Protein AF-A0A1S8WQW7-F1 (afdb_monomer)

Foldseek 3Di:
DPPVVVLVVVLVVLLVVLQVVLLVVLCVQPNDVVSVVVLVQQVVQLVVQLLVVLVVCCVVVVDCCSVPDDDPDPLLSSLLSLLLSLVLQADWDWDQDPVRDTDTDTPSVVSVVSVVVSQPPDPDSVNSSNVSSNVSNVVCNVVCCVVRNRPDPPVVVVVVD

InterPro domains:
  IPR022764 Peptidase S54, rhomboid domain [PF01694] (2-146)
  IPR035952 Rhomboid-like superfamily [G3DSA:1.20.1540.10] (1-147)
  IPR035952 Rhomboid-like superfam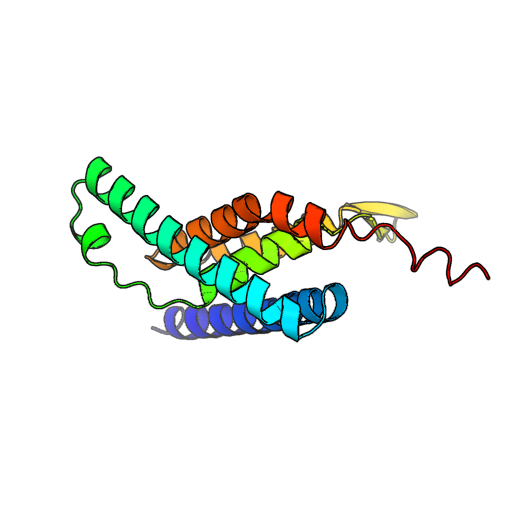ily [SSF144091] (2-145)

Mean predicted aligned error: 9.8 Å

Sequence (161 aa):
MSHFCHLNEWHMYHNLTGFIRHAVWVEVLVGWKSSLVVFLHLMVRSQILHLFINHLLYILTEDEAYSKDCFIGISGLVFAINVLSNLSVKGTWEFQLTTGRIFRIPKAAIAWGDLFLIQFPVPTSSLVGHLAGVFAGLSYQSTFFKRYGPIQQDMENRESD

Secondary structure (DSSP, 8-state):
--HHHHHHHHHHHHHHHHHHHHHHHHHHHH-HHHHHHHHHHHHHHHHHHHHHHHHHHHHHH--TTTTS-----THHHHHHHHHHHHHH--SEEEEE-TTSPEEEEEHHHHHHHHHHHHHTT--STHHHHHHHHHHHHHHHHHHHHHHH-----TTTSSS--

pLDDT: mean 76.77, std 15.46, range [35.12, 93.44]

Organism: Opisthorchis viverrini (NCBI:txid6198)

Solvent-accessible surface area (backbone atoms only — not comparable to full-atom values): 8944 Å² total; per-residue (Å²): 142,63,70,69,65,51,53,53,51,53,50,49,51,52,49,50,55,50,31,53,56,38,50,50,51,43,27,73,72,61,34,65,75,50,32,54,54,51,51,52,53,34,40,56,39,10,54,54,39,28,55,50,50,28,50,52,48,23,72,75,65,72,41,65,69,43,74,67,62,80,84,86,58,71,55,15,36,37,36,12,44,44,43,47,51,38,75,61,49,76,62,66,46,77,45,80,43,96,87,76,49,77,47,75,45,50,43,37,59,54,52,53,44,57,56,50,67,70,55,72,84,57,98,52,78,63,51,55,36,38,52,16,1,40,51,26,14,64,71,41,39,64,62,49,36,71,73,71,46,72,88,71,61,75,69,66,61,62,78,74,114

Structure (mmCIF, N/CA/C/O backbone):
data_AF-A0A1S8WQW7-F1
#
_entry.id   AF-A0A1S8WQW7-F1
#
loop_
_atom_site.group_PDB
_atom_site.id
_atom_site.type_symbol
_atom_site.label_atom_id
_atom_site.label_alt_id
_atom_site.label_comp_id
_atom_site.label_asym_id
_atom_site.label_entity_id
_atom_site.label_seq_id
_atom_site.pdbx_PDB_ins_code
_atom_site.Cartn_x
_atom_site.Cartn_y
_atom_site.Cartn_z
_atom_site.occupancy
_atom_site.B_iso_or_equiv
_atom_site.auth_seq_id
_atom_site.auth_comp_id
_atom_site.auth_asym_id
_atom_site.auth_atom_id
_atom_site.pdbx_PDB_model_num
ATOM 1 N N . MET A 1 1 ? -10.207 12.783 -30.606 1.00 38.69 1 MET A N 1
ATOM 2 C CA . MET A 1 1 ? -9.205 13.027 -29.546 1.00 38.69 1 MET A CA 1
ATOM 3 C C . MET A 1 1 ? -9.922 13.656 -28.355 1.00 38.69 1 MET A C 1
ATOM 5 O O . MET A 1 1 ? -10.234 14.830 -28.441 1.00 38.69 1 MET A O 1
ATOM 9 N N . SER A 1 2 ? -10.270 12.888 -27.314 1.00 40.06 2 SER A N 1
ATOM 10 C CA . SER A 1 2 ? -10.721 13.442 -26.009 1.00 40.06 2 SER A CA 1
ATOM 11 C C . SER A 1 2 ? -10.903 12.394 -24.898 1.00 40.06 2 SER A C 1
ATOM 13 O O . SER A 1 2 ? -10.979 12.770 -23.736 1.00 40.06 2 SER A O 1
ATOM 15 N N . HIS A 1 3 ? -10.898 11.086 -25.187 1.00 35.12 3 HIS A N 1
ATOM 16 C CA . HIS A 1 3 ? -11.001 10.074 -24.121 1.00 35.12 3 HIS A CA 1
ATOM 17 C C . HIS A 1 3 ? -9.746 9.977 -23.232 1.00 35.12 3 HIS A C 1
ATOM 19 O O . HIS A 1 3 ? -9.870 9.725 -22.039 1.00 35.12 3 HIS A O 1
ATOM 25 N N . PHE A 1 4 ? -8.548 10.228 -23.774 1.00 39.59 4 PHE A N 1
ATOM 26 C CA . PHE A 1 4 ? -7.293 10.089 -23.020 1.00 39.59 4 PHE A CA 1
ATOM 27 C C . PHE A 1 4 ? -7.005 11.239 -22.039 1.00 39.59 4 PHE A C 1
ATOM 29 O O . PHE A 1 4 ? -6.399 10.987 -21.001 1.00 39.59 4 PHE A O 1
ATOM 36 N N . CYS A 1 5 ? -7.468 12.472 -22.302 1.00 41.41 5 CYS A N 1
ATOM 37 C CA . CYS A 1 5 ? -7.286 13.578 -21.346 1.00 41.41 5 CYS A CA 1
ATOM 38 C C . CYS A 1 5 ? -8.130 13.375 -20.083 1.00 41.41 5 CYS A C 1
ATOM 40 O O . CYS A 1 5 ? -7.611 13.495 -18.978 1.00 41.41 5 CYS A O 1
ATOM 42 N N . HIS A 1 6 ? -9.394 12.968 -20.231 1.00 47.41 6 HIS A N 1
ATOM 43 C CA . HIS A 1 6 ? -10.258 12.725 -19.074 1.00 47.41 6 HIS A CA 1
ATOM 44 C C . HIS A 1 6 ? -9.913 11.430 -18.323 1.00 47.41 6 HIS A C 1
ATOM 46 O O . HIS A 1 6 ? -10.060 11.391 -17.106 1.00 47.41 6 HIS A O 1
ATOM 52 N N . LEU A 1 7 ? -9.412 10.385 -19.000 1.00 49.00 7 LEU A N 1
ATOM 53 C CA . LEU A 1 7 ? -8.948 9.155 -18.336 1.00 49.00 7 LEU A CA 1
ATOM 54 C C . LEU A 1 7 ? -7.818 9.427 -17.331 1.00 49.00 7 LEU A C 1
ATOM 56 O O . LEU A 1 7 ? -7.798 8.820 -16.263 1.00 49.00 7 LEU A O 1
ATOM 60 N N . ASN A 1 8 ? -6.915 10.365 -17.636 1.00 60.28 8 ASN A N 1
ATOM 61 C CA . ASN A 1 8 ? -5.820 10.719 -16.734 1.00 60.28 8 ASN A CA 1
ATOM 62 C C . ASN A 1 8 ? -6.302 11.565 -15.537 1.00 60.28 8 ASN A C 1
ATOM 64 O O . ASN A 1 8 ? -5.892 11.330 -14.402 1.00 60.28 8 ASN A O 1
ATOM 68 N N . GLU A 1 9 ? -7.232 12.497 -15.767 1.00 65.25 9 GLU A N 1
ATOM 69 C CA . GLU A 1 9 ? -7.824 13.334 -14.713 1.00 65.25 9 GLU A CA 1
ATOM 70 C C . GLU A 1 9 ? -8.668 12.509 -13.733 1.00 65.25 9 GLU A C 1
ATOM 72 O O . GLU A 1 9 ? -8.443 12.576 -12.525 1.00 65.25 9 GLU A O 1
ATOM 77 N N . TRP A 1 10 ? -9.591 11.675 -14.227 1.00 69.00 10 TRP A N 1
ATOM 78 C CA . TRP A 1 10 ? -10.432 10.820 -13.380 1.00 69.00 10 TRP A CA 1
ATOM 79 C C . TRP A 1 10 ? -9.607 9.836 -12.553 1.00 69.00 10 TRP A C 1
ATOM 81 O O . TRP A 1 10 ? -9.864 9.672 -11.360 1.00 69.00 10 TRP A O 1
ATOM 91 N N . HIS A 1 11 ? -8.588 9.220 -13.158 1.00 69.50 11 HIS A N 1
ATOM 92 C CA . HIS A 1 11 ? -7.673 8.320 -12.462 1.00 69.50 11 HIS A CA 1
ATOM 93 C C . HIS A 1 11 ? -6.883 9.052 -11.366 1.00 69.50 11 HIS A C 1
ATOM 95 O O . HIS A 1 11 ? -6.730 8.534 -10.258 1.00 69.50 11 HIS A O 1
ATOM 101 N N . MET A 1 12 ? -6.431 10.283 -11.624 1.00 70.56 12 MET A N 1
ATOM 102 C CA . MET A 1 12 ? -5.782 11.118 -10.611 1.00 70.56 12 MET A CA 1
ATOM 103 C C . MET A 1 12 ? -6.744 11.486 -9.469 1.00 70.56 12 MET A C 1
ATOM 105 O O . MET A 1 12 ? -6.379 11.341 -8.302 1.00 70.56 12 MET A O 1
ATOM 109 N N . TYR A 1 13 ? -7.977 11.904 -9.775 1.00 74.75 13 TYR A N 1
ATOM 110 C CA . TYR A 1 13 ? -8.992 12.242 -8.769 1.00 74.75 13 TYR A CA 1
ATOM 111 C C . TYR A 1 13 ? -9.363 11.042 -7.891 1.00 74.75 13 TYR A C 1
ATOM 113 O O . TYR A 1 13 ? -9.435 11.170 -6.666 1.00 74.75 13 TYR A O 1
ATOM 121 N N . HIS A 1 14 ? -9.555 9.861 -8.480 1.00 73.50 14 HIS A N 1
ATOM 122 C CA . HIS A 1 14 ? -9.836 8.642 -7.719 1.00 73.50 14 HIS A CA 1
ATOM 123 C C . HIS A 1 14 ? -8.660 8.243 -6.822 1.00 73.50 14 HIS A C 1
ATOM 125 O O . HIS A 1 14 ? -8.861 7.916 -5.653 1.00 73.50 14 HIS A O 1
ATOM 131 N N . ASN A 1 15 ? -7.428 8.334 -7.331 1.00 75.31 15 ASN A N 1
ATOM 132 C CA . ASN A 1 15 ? -6.234 8.050 -6.538 1.00 75.31 15 ASN A CA 1
ATOM 133 C C . ASN A 1 15 ? -6.065 9.038 -5.383 1.00 75.31 15 ASN A C 1
ATOM 135 O O . ASN A 1 15 ? -5.745 8.620 -4.275 1.00 75.31 15 ASN A O 1
ATOM 139 N N . LEU A 1 16 ? -6.312 10.330 -5.606 1.00 77.75 16 LEU A N 1
ATOM 140 C CA . LEU A 1 16 ? -6.183 11.342 -4.561 1.00 77.75 16 LEU A CA 1
ATOM 141 C C . LEU A 1 16 ? -7.280 11.211 -3.497 1.00 77.75 16 LEU A C 1
ATOM 143 O O . LEU A 1 16 ? -6.988 11.259 -2.304 1.00 77.75 16 LEU A O 1
ATOM 147 N N . THR A 1 17 ? -8.533 11.004 -3.904 1.00 78.31 17 THR A N 1
ATOM 148 C CA . THR A 1 17 ? -9.643 10.824 -2.952 1.00 78.31 17 THR A CA 1
ATOM 149 C C . THR A 1 17 ? -9.510 9.521 -2.160 1.00 78.31 17 THR A C 1
ATOM 151 O O . THR A 1 17 ? -9.708 9.527 -0.943 1.00 78.31 17 THR A O 1
ATOM 154 N N . GLY A 1 18 ? -9.100 8.424 -2.807 1.00 76.44 18 GLY A N 1
ATOM 155 C CA . GLY A 1 18 ? -8.744 7.171 -2.140 1.00 76.44 18 GLY A CA 1
ATOM 156 C C . GLY A 1 18 ? -7.565 7.349 -1.184 1.00 76.44 18 GLY A C 1
ATOM 157 O O . GLY A 1 18 ? -7.648 6.950 -0.024 1.00 76.44 18 GLY A O 1
ATOM 158 N N . PHE A 1 19 ? -6.497 8.021 -1.623 1.00 82.12 19 PHE A N 1
ATOM 159 C CA . PHE A 1 19 ? -5.338 8.308 -0.782 1.00 82.12 19 PHE A CA 1
ATOM 160 C C . PHE A 1 19 ? -5.726 9.065 0.481 1.00 82.12 19 PHE A C 1
ATOM 162 O O . PHE A 1 19 ? -5.381 8.612 1.563 1.00 82.12 19 PHE A O 1
ATOM 169 N N . ILE A 1 20 ? -6.480 10.163 0.368 1.00 85.69 20 ILE A N 1
ATOM 170 C CA . ILE A 1 20 ? -6.911 10.947 1.533 1.00 85.69 20 ILE A CA 1
ATOM 171 C C . ILE A 1 20 ? -7.703 10.063 2.499 1.00 85.69 20 ILE A C 1
ATOM 173 O O . ILE A 1 20 ? -7.402 10.039 3.690 1.00 85.69 20 ILE A O 1
ATOM 177 N N . ARG A 1 21 ? -8.665 9.281 1.994 1.00 84.31 21 ARG A N 1
ATOM 178 C CA . ARG A 1 21 ? -9.476 8.372 2.817 1.00 84.31 21 ARG A CA 1
ATOM 179 C C . ARG A 1 21 ? -8.610 7.384 3.601 1.00 84.31 21 ARG A C 1
ATOM 181 O O . ARG A 1 21 ? -8.774 7.250 4.812 1.00 84.31 21 ARG A O 1
ATOM 188 N N . HIS A 1 22 ? -7.691 6.699 2.926 1.00 86.06 22 HIS A N 1
ATOM 189 C CA . HIS A 1 22 ? -6.870 5.672 3.562 1.00 86.06 22 HIS A CA 1
ATOM 190 C C . HIS A 1 22 ? -5.732 6.262 4.411 1.00 86.06 22 HIS A C 1
ATOM 192 O O . HIS A 1 22 ? -5.383 5.688 5.439 1.00 86.06 22 HIS A O 1
ATOM 198 N N . ALA A 1 23 ? -5.184 7.420 4.039 1.00 86.38 23 ALA A N 1
ATOM 199 C CA . ALA A 1 23 ? -4.181 8.137 4.821 1.00 86.38 23 ALA A CA 1
ATOM 200 C C . ALA A 1 23 ? -4.768 8.655 6.139 1.00 86.38 23 ALA A C 1
ATOM 202 O O . ALA A 1 23 ? -4.160 8.445 7.185 1.00 86.38 23 ALA A O 1
ATOM 203 N N . VAL A 1 24 ? -5.974 9.237 6.106 1.00 88.44 24 VAL A N 1
ATOM 204 C CA . VAL A 1 24 ? -6.707 9.635 7.319 1.00 88.44 24 VAL A CA 1
ATOM 205 C C . VAL A 1 24 ? -7.004 8.417 8.190 1.00 88.44 24 VAL A C 1
ATOM 207 O O . VAL A 1 24 ? -6.829 8.482 9.402 1.00 88.44 24 VAL A O 1
ATOM 210 N N . TRP A 1 25 ? -7.392 7.281 7.599 1.00 87.81 25 TRP A N 1
ATOM 211 C CA . TRP A 1 25 ? -7.589 6.043 8.359 1.00 87.81 25 TRP A CA 1
ATOM 212 C C . TRP A 1 25 ? -6.309 5.592 9.084 1.00 87.81 25 TRP A C 1
ATOM 214 O O . TRP A 1 25 ? -6.372 5.261 10.268 1.00 87.81 25 TRP A O 1
ATOM 224 N N . VAL A 1 26 ? -5.145 5.630 8.420 1.00 88.81 26 VAL A N 1
ATOM 225 C CA . VAL A 1 26 ? -3.856 5.337 9.074 1.00 88.81 26 VAL A CA 1
ATOM 226 C C . VAL A 1 26 ? -3.576 6.350 10.185 1.00 88.81 26 VAL A C 1
ATOM 228 O O . VAL A 1 26 ? -3.220 5.948 11.290 1.00 88.81 26 VAL A O 1
ATOM 231 N N . GLU A 1 27 ? -3.786 7.642 9.931 1.00 90.06 27 GLU A N 1
ATOM 232 C CA . GLU A 1 27 ? -3.551 8.708 10.908 1.00 90.06 27 GLU A CA 1
ATOM 233 C C . GLU A 1 27 ? -4.392 8.566 12.170 1.00 90.06 27 GLU A C 1
ATOM 235 O O . GLU A 1 27 ? -3.854 8.662 13.273 1.00 90.06 27 GLU A O 1
ATOM 240 N N . VAL A 1 28 ? -5.679 8.266 12.018 1.00 88.69 28 VAL A N 1
ATOM 241 C CA . VAL A 1 28 ? -6.583 8.004 13.142 1.00 88.69 28 VAL A CA 1
ATOM 242 C C . VAL A 1 28 ? -6.156 6.751 13.908 1.00 88.69 28 VAL A C 1
ATOM 244 O O . VAL A 1 28 ? -6.237 6.733 15.133 1.00 88.69 28 VAL A O 1
ATOM 247 N N . LEU A 1 29 ? -5.672 5.718 13.211 1.00 85.75 29 LEU A N 1
ATOM 248 C CA . LEU A 1 29 ? -5.302 4.449 13.832 1.00 85.75 29 LEU A CA 1
ATOM 249 C C . LEU A 1 29 ? -3.987 4.522 14.621 1.00 85.75 29 LEU A C 1
ATOM 251 O O . LEU A 1 29 ? -3.898 3.970 15.715 1.00 85.75 29 LEU A O 1
ATOM 255 N N . VAL A 1 30 ? -2.948 5.155 14.066 1.00 88.50 30 VAL A N 1
ATOM 256 C CA . VAL A 1 30 ? -1.583 5.094 14.631 1.00 88.50 30 VAL A CA 1
ATOM 257 C C . VAL A 1 30 ? -1.045 6.442 15.119 1.00 88.50 30 VAL A C 1
ATOM 259 O O . VAL A 1 30 ? 0.032 6.498 15.725 1.00 88.50 30 VAL A O 1
ATOM 262 N N . GLY A 1 31 ? -1.771 7.532 14.860 1.00 90.12 31 GLY A N 1
ATOM 263 C CA . GLY A 1 31 ? -1.355 8.911 15.109 1.00 90.12 31 GLY A CA 1
ATOM 264 C C . GLY A 1 31 ? -0.452 9.476 14.006 1.00 90.12 31 GLY A C 1
ATOM 265 O O . GLY A 1 31 ? 0.265 8.749 13.311 1.00 90.12 31 GLY A O 1
ATOM 266 N N . TRP A 1 32 ? -0.428 10.803 13.866 1.00 87.94 32 TRP A N 1
ATOM 267 C CA . TRP A 1 32 ? 0.268 11.493 12.769 1.00 87.94 32 TRP A CA 1
ATOM 268 C C . TRP A 1 32 ? 1.777 11.189 12.689 1.00 87.94 32 TRP A C 1
ATOM 270 O O . TRP A 1 32 ? 2.300 10.922 11.607 1.00 87.94 32 TRP A O 1
ATOM 280 N N . LYS A 1 33 ? 2.487 11.133 13.829 1.00 92.25 33 LYS A N 1
ATOM 281 C CA . LYS A 1 33 ? 3.940 10.849 13.864 1.00 92.25 33 LYS A CA 1
ATOM 282 C C . LYS A 1 33 ? 4.264 9.450 13.340 1.00 92.25 33 LYS A C 1
ATOM 284 O O . LYS A 1 33 ? 5.172 9.282 12.531 1.00 92.25 33 LYS A O 1
ATOM 289 N N . SER A 1 34 ? 3.518 8.446 13.798 1.00 90.56 34 SER A N 1
ATOM 290 C CA . SER A 1 34 ? 3.683 7.058 13.354 1.00 90.56 34 SER A CA 1
ATOM 291 C C . SER A 1 34 ? 3.252 6.882 11.901 1.00 90.56 34 SER A C 1
ATOM 293 O O . SER A 1 34 ? 3.864 6.101 11.178 1.00 90.56 34 SER A O 1
ATOM 295 N N . SER A 1 35 ? 2.244 7.634 11.458 1.00 89.88 35 SER A N 1
ATOM 296 C CA . SER A 1 35 ? 1.747 7.585 10.080 1.00 89.88 35 SER A CA 1
ATOM 297 C C . SER A 1 35 ? 2.808 8.014 9.081 1.00 89.88 35 SER A C 1
ATOM 299 O O . SER A 1 35 ? 2.993 7.340 8.075 1.00 89.88 35 SER A O 1
ATOM 301 N N . LEU A 1 36 ? 3.595 9.047 9.399 1.00 92.44 36 LEU A N 1
ATOM 302 C CA . LEU A 1 36 ? 4.745 9.434 8.577 1.00 92.44 36 LEU A CA 1
ATOM 303 C C . LEU A 1 36 ? 5.756 8.289 8.430 1.00 92.44 36 LEU A C 1
ATOM 305 O O . LEU A 1 36 ? 6.235 8.026 7.330 1.00 92.44 36 LEU A O 1
ATOM 309 N N . VAL A 1 37 ? 6.045 7.565 9.515 1.00 93.06 37 VAL A N 1
ATOM 310 C CA . VAL A 1 37 ? 6.957 6.408 9.485 1.00 93.06 37 VAL A CA 1
ATOM 311 C C . VAL A 1 37 ? 6.382 5.276 8.629 1.00 93.06 37 VAL A C 1
ATOM 313 O O . VAL A 1 37 ? 7.104 4.682 7.828 1.00 93.06 37 VAL A O 1
ATOM 316 N N . VAL A 1 38 ? 5.082 5.002 8.751 1.00 92.44 38 VAL A N 1
ATOM 317 C CA . VAL A 1 38 ? 4.374 4.022 7.914 1.00 92.44 38 VAL A CA 1
ATOM 318 C C . VAL A 1 38 ? 4.446 4.423 6.440 1.00 92.44 38 VAL A C 1
ATOM 320 O O . VAL A 1 38 ? 4.843 3.605 5.611 1.00 92.44 38 VAL A O 1
ATOM 323 N N . PHE A 1 39 ? 4.145 5.680 6.105 1.00 92.81 39 PHE A N 1
ATOM 324 C CA . PHE A 1 39 ? 4.194 6.176 4.730 1.00 92.81 39 PHE A CA 1
ATOM 325 C C . PHE A 1 39 ? 5.600 6.086 4.141 1.00 92.81 39 PHE A C 1
ATOM 327 O O . PHE A 1 39 ? 5.753 5.606 3.022 1.00 92.81 39 PHE A O 1
ATOM 334 N N . LEU A 1 40 ? 6.635 6.445 4.904 1.00 92.44 40 LEU A N 1
ATOM 335 C CA . LEU A 1 40 ? 8.026 6.303 4.469 1.00 92.44 40 LEU A CA 1
ATOM 336 C C . LEU A 1 40 ? 8.395 4.840 4.198 1.00 92.44 40 LEU A C 1
ATOM 338 O O . LEU A 1 40 ? 8.983 4.539 3.160 1.00 92.44 40 LEU A O 1
ATOM 342 N N . HIS A 1 41 ? 8.019 3.913 5.084 1.00 93.44 41 HIS A N 1
ATOM 343 C CA . HIS A 1 41 ? 8.277 2.487 4.869 1.00 93.44 41 HIS A CA 1
ATOM 344 C C . HIS A 1 41 ? 7.589 1.950 3.615 1.00 93.44 41 HIS A C 1
ATOM 346 O O . HIS A 1 41 ? 8.207 1.210 2.848 1.00 93.44 41 HIS A O 1
ATOM 352 N N . LEU A 1 42 ? 6.324 2.308 3.402 1.00 91.94 42 LEU A N 1
ATOM 353 C CA . LEU A 1 42 ? 5.563 1.879 2.232 1.00 91.94 42 LEU A CA 1
ATOM 354 C C . LEU A 1 42 ? 6.097 2.505 0.942 1.00 91.94 42 LEU A C 1
ATOM 356 O O . LEU A 1 42 ? 6.187 1.819 -0.076 1.00 91.94 42 LEU A O 1
ATOM 360 N N . MET A 1 43 ? 6.514 3.770 0.990 1.00 90.56 43 MET A N 1
ATOM 361 C CA . MET A 1 43 ? 7.117 4.459 -0.146 1.00 90.56 43 MET A CA 1
ATOM 362 C C . MET A 1 43 ? 8.429 3.781 -0.553 1.00 90.56 43 MET A C 1
ATOM 364 O O . MET A 1 43 ? 8.577 3.380 -1.699 1.00 90.56 43 MET A O 1
ATOM 368 N N . VAL A 1 44 ? 9.349 3.534 0.384 1.00 91.75 44 VAL A N 1
ATOM 369 C CA . VAL A 1 44 ? 10.616 2.846 0.072 1.00 91.75 44 VAL A CA 1
ATOM 370 C C . VAL A 1 44 ? 10.369 1.437 -0.478 1.00 91.75 44 VAL A C 1
ATOM 372 O O . VAL A 1 44 ? 10.967 1.048 -1.479 1.00 91.75 44 VAL A O 1
ATOM 375 N N . ARG A 1 45 ? 9.462 0.670 0.140 1.00 92.06 45 ARG A N 1
ATOM 376 C CA . ARG A 1 45 ? 9.145 -0.700 -0.296 1.00 92.06 45 ARG A CA 1
ATOM 377 C C . ARG A 1 45 ? 8.525 -0.747 -1.687 1.00 92.06 45 ARG A C 1
ATOM 379 O O . ARG A 1 45 ? 8.921 -1.594 -2.480 1.00 92.06 45 ARG A O 1
ATOM 386 N N . SER A 1 46 ? 7.579 0.143 -1.979 1.00 89.81 46 SER A N 1
ATOM 387 C CA . SER A 1 46 ? 6.941 0.206 -3.299 1.00 89.81 46 SER A CA 1
ATOM 388 C C . SER A 1 46 ? 7.946 0.572 -4.391 1.00 89.81 46 SER A C 1
ATOM 390 O O . SER A 1 46 ? 7.949 -0.086 -5.424 1.00 89.81 46 SER A O 1
ATOM 392 N N . GLN A 1 47 ? 8.875 1.500 -4.136 1.00 88.56 47 GLN A N 1
ATOM 393 C CA . GLN A 1 47 ? 9.931 1.835 -5.099 1.00 88.56 47 GLN A CA 1
ATOM 394 C C . GLN A 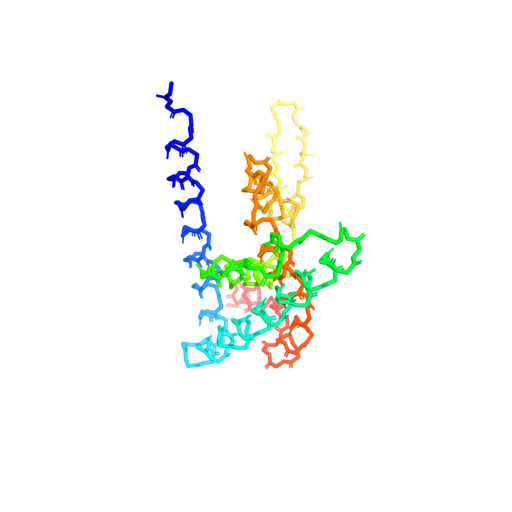1 47 ? 10.902 0.666 -5.338 1.00 88.56 47 GLN A C 1
ATOM 396 O O . GLN A 1 47 ? 11.225 0.365 -6.485 1.00 88.56 47 GLN A O 1
ATOM 401 N N . ILE A 1 48 ? 11.332 -0.040 -4.283 1.00 90.44 48 ILE A N 1
ATOM 402 C CA . ILE A 1 48 ? 12.202 -1.224 -4.425 1.00 90.44 48 ILE A CA 1
ATOM 403 C C . ILE A 1 48 ? 11.497 -2.322 -5.228 1.00 90.44 48 ILE A C 1
ATOM 405 O O . ILE A 1 48 ? 12.090 -2.896 -6.138 1.00 90.44 48 ILE A O 1
ATOM 409 N N . LEU A 1 49 ? 10.232 -2.608 -4.910 1.00 90.94 49 LEU A N 1
ATOM 410 C CA . LEU A 1 49 ? 9.451 -3.622 -5.618 1.00 90.94 49 LEU A CA 1
ATOM 411 C C . LEU A 1 49 ? 9.188 -3.230 -7.070 1.00 90.94 49 LEU A C 1
ATOM 413 O O . LEU A 1 49 ? 9.228 -4.093 -7.937 1.00 90.94 49 LEU A O 1
ATOM 417 N N . HIS A 1 50 ? 8.971 -1.947 -7.346 1.00 87.38 50 HIS A N 1
ATOM 418 C CA . HIS A 1 50 ? 8.806 -1.451 -8.704 1.00 87.38 50 HIS A CA 1
ATOM 419 C C . HIS A 1 50 ? 10.066 -1.700 -9.540 1.00 87.38 50 HIS A C 1
ATOM 421 O O . HIS A 1 50 ? 9.980 -2.321 -10.597 1.00 87.38 50 HIS A O 1
ATOM 427 N N . LEU A 1 51 ? 11.242 -1.313 -9.029 1.00 88.31 51 LEU A N 1
ATOM 428 C CA . LEU A 1 51 ? 12.520 -1.576 -9.698 1.00 88.31 51 LEU A CA 1
ATOM 429 C C . LEU A 1 51 ? 12.773 -3.075 -9.879 1.00 88.31 51 LEU A C 1
ATOM 431 O O . LEU A 1 51 ? 13.229 -3.497 -10.937 1.00 88.31 51 LEU A O 1
ATOM 435 N N . PHE A 1 52 ? 12.451 -3.885 -8.868 1.00 89.56 52 PHE A N 1
ATOM 436 C CA . PHE A 1 52 ? 12.598 -5.335 -8.941 1.00 89.56 52 PHE A CA 1
ATOM 437 C C . PHE A 1 52 ? 11.711 -5.952 -10.030 1.00 89.56 52 PHE A C 1
ATOM 439 O O . PHE A 1 52 ? 12.196 -6.751 -10.828 1.00 89.56 52 PHE A O 1
ATOM 446 N N . ILE A 1 53 ? 10.431 -5.570 -10.097 1.00 88.44 53 ILE A N 1
ATOM 447 C CA . ILE A 1 53 ? 9.498 -6.084 -11.108 1.00 88.44 53 ILE A CA 1
ATOM 448 C C . ILE A 1 53 ? 9.912 -5.614 -12.506 1.00 88.44 53 ILE A C 1
ATOM 450 O O . ILE A 1 53 ? 9.944 -6.432 -13.419 1.00 88.44 53 ILE A O 1
ATOM 454 N N . ASN A 1 54 ? 10.288 -4.343 -12.675 1.00 85.88 54 ASN A N 1
ATOM 455 C CA . ASN A 1 54 ? 10.776 -3.837 -13.960 1.00 85.88 54 ASN A CA 1
ATOM 456 C C . ASN A 1 54 ? 12.058 -4.543 -14.410 1.00 85.88 54 ASN A C 1
ATOM 458 O O . ASN A 1 54 ? 12.177 -4.907 -15.576 1.00 85.88 54 ASN A O 1
ATOM 462 N N . HIS A 1 55 ? 12.992 -4.808 -13.496 1.00 86.50 55 HIS A N 1
ATOM 463 C CA . HIS A 1 55 ? 14.200 -5.559 -13.825 1.00 86.50 55 HIS A CA 1
ATOM 464 C C . HIS A 1 55 ? 13.895 -7.016 -14.201 1.00 86.50 55 HIS A C 1
ATOM 466 O O . HIS A 1 55 ? 14.468 -7.541 -15.153 1.00 86.50 55 HIS A O 1
ATOM 472 N N . LEU A 1 56 ? 12.961 -7.663 -13.496 1.00 88.62 56 LEU A N 1
ATOM 473 C CA . LEU A 1 56 ? 12.515 -9.014 -13.831 1.00 88.62 56 LEU A CA 1
ATOM 474 C C . LEU A 1 56 ? 11.849 -9.058 -15.212 1.00 88.62 56 LEU A C 1
ATOM 476 O O . LEU A 1 56 ? 12.149 -9.948 -16.001 1.00 88.62 56 LEU A O 1
ATOM 480 N N . LEU A 1 57 ? 10.982 -8.090 -15.519 1.00 86.69 57 LEU A N 1
ATOM 481 C CA . LEU A 1 57 ? 10.350 -7.965 -16.833 1.00 86.69 57 LEU A CA 1
ATOM 482 C C . LEU A 1 57 ? 11.387 -7.729 -17.928 1.00 86.69 57 LEU A C 1
ATOM 484 O O . LEU A 1 57 ? 11.356 -8.435 -18.926 1.00 86.69 57 LEU A O 1
ATOM 488 N N . TYR A 1 58 ? 12.356 -6.840 -17.700 1.00 86.44 58 TYR A N 1
ATOM 489 C CA . TYR A 1 58 ? 13.469 -6.617 -18.620 1.00 86.44 58 TYR A CA 1
ATOM 490 C C . TYR A 1 58 ? 14.222 -7.914 -18.952 1.00 86.44 58 TYR A C 1
ATOM 492 O O . TYR A 1 58 ? 14.481 -8.182 -20.119 1.00 86.44 58 TYR A O 1
ATOM 500 N N . ILE A 1 59 ? 14.533 -8.751 -17.955 1.00 88.62 59 ILE A N 1
ATOM 501 C CA . ILE A 1 59 ? 15.216 -10.036 -18.189 1.00 88.62 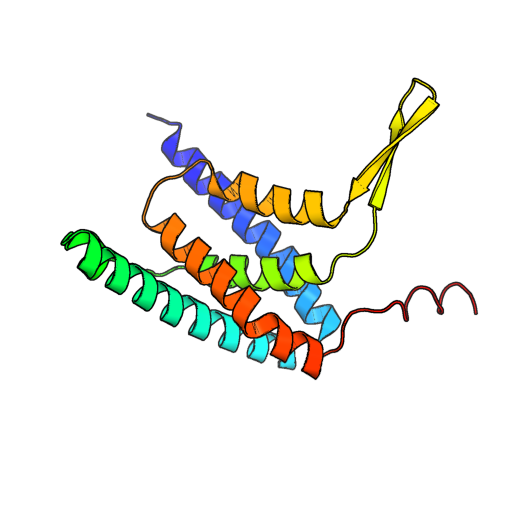59 ILE A CA 1
ATOM 502 C C . ILE A 1 59 ? 14.332 -11.013 -18.979 1.00 88.62 59 ILE A C 1
ATOM 504 O O . ILE A 1 59 ? 14.842 -11.774 -19.794 1.00 88.62 59 ILE A O 1
ATOM 508 N N . LEU A 1 60 ? 13.020 -11.025 -18.726 1.00 88.69 60 LEU A N 1
ATOM 509 C CA . LEU A 1 60 ? 12.093 -11.971 -19.356 1.00 88.69 60 LEU A CA 1
ATOM 510 C C . LEU A 1 60 ? 11.694 -11.579 -20.783 1.00 88.69 60 LEU A C 1
ATOM 512 O O . LEU A 1 60 ? 11.408 -12.463 -21.587 1.00 88.69 60 LEU A O 1
ATOM 516 N N . THR A 1 61 ? 11.616 -10.281 -21.081 1.00 86.75 61 THR A N 1
ATOM 517 C CA . THR A 1 61 ? 11.144 -9.770 -22.376 1.00 86.75 61 THR A CA 1
ATOM 518 C C . THR A 1 61 ? 12.253 -9.178 -23.239 1.00 86.75 61 THR A C 1
ATOM 520 O O . THR A 1 61 ? 11.992 -8.897 -24.404 1.00 86.75 61 THR A O 1
ATOM 523 N N . GLU A 1 62 ? 13.449 -8.957 -22.681 1.00 85.25 62 GLU A N 1
ATOM 524 C CA . GLU A 1 62 ? 14.582 -8.254 -23.312 1.00 85.25 62 GLU A CA 1
ATOM 525 C C . GLU A 1 62 ? 14.224 -6.842 -23.822 1.00 85.25 62 GLU A C 1
ATOM 527 O O . GLU A 1 62 ? 14.906 -6.266 -24.668 1.00 85.25 62 GLU A O 1
ATOM 532 N N . ASP A 1 63 ? 13.146 -6.256 -23.292 1.00 82.12 63 ASP A N 1
ATOM 533 C CA . ASP A 1 63 ? 12.649 -4.948 -23.714 1.00 82.12 63 ASP A CA 1
ATOM 534 C C . ASP A 1 63 ? 13.251 -3.836 -22.848 1.00 82.12 63 ASP A C 1
ATOM 536 O O . ASP A 1 63 ? 12.889 -3.656 -21.679 1.00 82.12 63 ASP A O 1
ATOM 540 N N . GLU A 1 64 ? 14.158 -3.051 -23.437 1.00 79.88 64 GLU A N 1
ATOM 541 C CA . GLU A 1 64 ? 14.810 -1.909 -22.788 1.00 79.88 64 GLU A CA 1
ATOM 542 C C . GLU A 1 64 ? 13.833 -0.853 -22.246 1.00 79.88 64 GLU A C 1
ATOM 544 O O . GLU A 1 64 ? 14.232 -0.048 -21.396 1.00 79.88 64 GLU A O 1
ATOM 549 N N . ALA A 1 65 ? 12.570 -0.844 -22.690 1.00 78.56 65 ALA A N 1
ATOM 550 C CA . ALA A 1 65 ? 11.543 0.041 -22.151 1.00 78.56 65 ALA A CA 1
ATOM 551 C C . ALA A 1 65 ? 11.398 -0.110 -20.627 1.00 78.56 65 ALA A C 1
ATOM 553 O O . ALA A 1 65 ? 11.289 0.897 -19.928 1.00 78.56 65 ALA A O 1
ATOM 554 N N . TYR A 1 66 ? 11.504 -1.333 -20.093 1.00 75.00 66 TYR A N 1
ATOM 555 C CA . TYR A 1 66 ? 11.414 -1.588 -18.649 1.00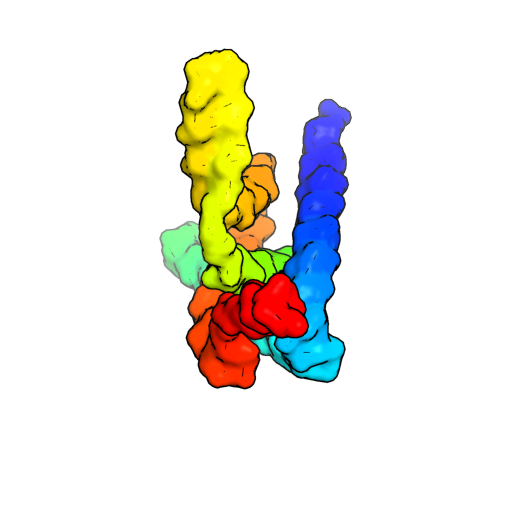 75.00 66 TYR A CA 1
ATOM 556 C C . TYR A 1 66 ? 12.655 -1.130 -17.871 1.00 75.00 66 TYR A C 1
ATOM 558 O O . TYR A 1 66 ? 12.553 -0.784 -16.696 1.00 75.00 66 TYR A O 1
ATOM 566 N N . SER A 1 67 ? 13.830 -1.083 -18.509 1.00 72.12 67 SER A N 1
ATOM 567 C CA . SER A 1 67 ? 15.064 -0.607 -17.867 1.00 72.12 67 SER A CA 1
ATOM 568 C C . SER A 1 67 ? 15.159 0.920 -17.815 1.00 72.12 67 SER A C 1
ATOM 570 O O . SER A 1 67 ? 15.907 1.453 -16.994 1.00 72.12 67 SER A O 1
ATOM 572 N N . LYS A 1 68 ? 14.453 1.626 -18.706 1.00 67.56 68 LYS A N 1
ATOM 573 C CA . LYS A 1 68 ? 14.458 3.097 -18.802 1.00 67.56 68 LYS A CA 1
ATOM 574 C C . LYS A 1 68 ? 13.259 3.744 -18.112 1.00 67.56 68 LYS A C 1
ATOM 576 O O . LYS A 1 68 ? 13.132 4.968 -18.135 1.00 67.56 68 LYS A O 1
ATOM 581 N N . ASP A 1 69 ? 12.392 2.940 -17.507 1.00 69.81 69 ASP A N 1
ATOM 582 C CA . ASP A 1 69 ? 11.166 3.416 -16.888 1.00 69.81 69 ASP A CA 1
ATOM 583 C C . ASP A 1 69 ? 11.484 4.184 -15.592 1.00 69.81 69 ASP A C 1
ATOM 585 O O . ASP A 1 69 ? 11.843 3.615 -14.557 1.00 69.81 69 ASP A O 1
ATOM 589 N N . CYS A 1 70 ? 11.420 5.515 -15.662 1.00 61.28 70 CYS A N 1
ATOM 590 C CA . CYS A 1 70 ? 11.645 6.396 -14.522 1.00 61.28 70 CYS A CA 1
ATOM 591 C C . CYS A 1 70 ? 10.319 6.615 -13.795 1.00 61.28 70 CYS A C 1
ATOM 593 O O . CYS A 1 70 ? 9.561 7.539 -14.094 1.00 61.28 70 CYS A O 1
ATOM 595 N N . PHE A 1 71 ? 10.019 5.743 -12.838 1.00 61.03 71 PHE A N 1
ATOM 596 C CA . PHE A 1 71 ? 8.777 5.843 -12.088 1.00 61.03 71 PHE A CA 1
ATOM 597 C C . PHE A 1 71 ? 8.854 6.895 -10.978 1.00 61.03 71 PHE A C 1
ATOM 599 O O . PHE A 1 71 ? 9.481 6.713 -9.930 1.00 61.03 71 PHE A O 1
ATOM 606 N N . ILE A 1 72 ? 8.147 7.997 -11.214 1.00 55.66 72 ILE A N 1
ATOM 607 C CA . ILE A 1 72 ? 7.911 9.089 -10.270 1.00 55.66 72 ILE A CA 1
ATOM 608 C C . ILE A 1 72 ? 6.427 9.025 -9.894 1.00 55.66 72 ILE A C 1
ATOM 610 O O . ILE A 1 72 ? 5.596 9.714 -10.478 1.00 55.66 72 ILE A O 1
ATOM 614 N N . GLY A 1 73 ? 6.058 8.134 -8.970 1.00 62.59 73 GLY A N 1
ATOM 615 C CA . GLY A 1 73 ? 4.649 7.899 -8.656 1.00 62.59 73 GLY A CA 1
ATOM 616 C C . GLY A 1 73 ? 4.365 7.750 -7.170 1.00 62.59 73 GLY A C 1
ATOM 617 O O . GLY A 1 73 ? 4.748 6.767 -6.544 1.00 62.59 73 GLY A O 1
ATOM 618 N N . ILE A 1 74 ? 3.575 8.679 -6.624 1.00 72.00 74 ILE A N 1
ATOM 619 C CA . ILE A 1 74 ? 2.928 8.525 -5.308 1.00 72.00 74 ILE A CA 1
ATOM 620 C C . ILE A 1 74 ? 1.908 7.369 -5.342 1.00 72.00 74 ILE A C 1
ATOM 622 O O . ILE A 1 74 ? 1.564 6.818 -4.301 1.00 72.00 74 ILE A O 1
ATOM 626 N N . SER A 1 75 ? 1.454 6.937 -6.526 1.00 77.56 75 SER A N 1
ATOM 627 C CA . SER A 1 75 ? 0.465 5.863 -6.679 1.00 77.56 75 SER A CA 1
ATOM 628 C C . SER A 1 75 ? 0.894 4.552 -6.014 1.00 77.56 75 SER A C 1
ATOM 630 O O . SER A 1 75 ? 0.071 3.930 -5.352 1.00 77.56 75 SER A O 1
ATOM 632 N N . GLY A 1 76 ? 2.174 4.165 -6.067 1.00 81.19 76 GLY A N 1
ATOM 633 C CA . GLY A 1 76 ? 2.667 2.975 -5.359 1.00 81.19 76 GLY A CA 1
ATOM 634 C C . GLY A 1 76 ? 2.387 3.024 -3.849 1.00 81.19 76 GLY A C 1
ATOM 635 O O . GLY A 1 76 ? 1.935 2.039 -3.262 1.00 81.19 76 GLY A O 1
ATOM 636 N N . LEU A 1 77 ? 2.553 4.201 -3.235 1.00 86.75 77 LEU A N 1
ATOM 637 C CA . LEU A 1 77 ? 2.188 4.450 -1.839 1.00 86.75 77 LEU A CA 1
ATOM 638 C C . LEU A 1 77 ? 0.667 4.387 -1.633 1.00 86.75 77 LEU A C 1
ATOM 640 O O . LEU A 1 77 ? 0.218 3.752 -0.680 1.00 86.75 77 LEU A O 1
ATOM 644 N N . VAL A 1 78 ? -0.128 4.990 -2.525 1.00 86.12 78 VAL A N 1
ATOM 645 C CA . VAL A 1 78 ? -1.603 4.946 -2.454 1.00 86.12 78 VAL A CA 1
ATOM 646 C C . VAL A 1 78 ? -2.107 3.504 -2.437 1.00 86.12 78 VAL A C 1
ATOM 648 O O . VAL A 1 78 ? -2.877 3.133 -1.551 1.00 86.12 78 VAL A O 1
ATOM 651 N N . PHE A 1 79 ? -1.635 2.671 -3.369 1.00 85.88 79 PHE A N 1
ATOM 652 C CA . PHE A 1 79 ? -2.016 1.261 -3.452 1.00 85.88 79 PHE A CA 1
ATOM 653 C C . PHE A 1 79 ? -1.573 0.476 -2.214 1.00 85.88 79 PHE A C 1
ATOM 655 O O . PHE A 1 79 ? -2.344 -0.328 -1.691 1.00 85.88 79 PHE A O 1
ATOM 662 N N . ALA A 1 80 ? -0.375 0.746 -1.695 1.00 89.62 80 ALA A N 1
ATOM 663 C CA . ALA A 1 80 ? 0.121 0.083 -0.497 1.00 89.62 80 ALA A CA 1
ATOM 664 C C . ALA A 1 80 ? -0.732 0.387 0.748 1.00 89.62 80 ALA A C 1
ATOM 666 O O . ALA A 1 80 ? -1.063 -0.526 1.506 1.00 89.62 80 ALA A O 1
ATOM 667 N N . ILE A 1 81 ? -1.124 1.650 0.948 1.00 89.44 81 ILE A N 1
ATOM 668 C CA . ILE A 1 81 ? -1.995 2.055 2.063 1.00 89.44 81 ILE A CA 1
ATOM 669 C C . ILE A 1 81 ? -3.409 1.487 1.870 1.00 89.44 81 ILE A C 1
ATOM 671 O O . ILE A 1 81 ? -4.003 0.996 2.830 1.00 89.44 81 ILE A O 1
ATOM 675 N N . ASN A 1 82 ? -3.930 1.501 0.638 1.00 87.56 82 ASN A N 1
ATOM 676 C CA . ASN A 1 82 ? -5.238 0.932 0.314 1.00 87.56 82 ASN A CA 1
ATOM 677 C C . ASN A 1 82 ? -5.298 -0.557 0.700 1.00 87.56 82 ASN A C 1
ATOM 679 O O . ASN A 1 82 ? -6.208 -0.977 1.408 1.00 87.56 82 ASN A O 1
ATOM 683 N N . VAL A 1 83 ? -4.263 -1.338 0.368 1.00 88.44 83 VAL A N 1
ATOM 684 C CA . VAL A 1 83 ? -4.154 -2.743 0.795 1.00 88.44 83 VAL A CA 1
ATOM 685 C C . VAL A 1 83 ? -4.212 -2.888 2.319 1.00 88.44 83 VAL A C 1
ATOM 687 O O . VAL A 1 83 ? -5.000 -3.691 2.814 1.00 88.44 83 VAL A O 1
ATOM 690 N N . LEU A 1 84 ? -3.432 -2.112 3.082 1.00 87.75 84 LEU A N 1
ATOM 691 C CA . LEU A 1 84 ? -3.451 -2.190 4.553 1.00 87.75 84 LEU A CA 1
ATOM 692 C C . LEU A 1 84 ? -4.825 -1.859 5.144 1.00 87.75 84 LEU A C 1
ATOM 694 O O . LEU A 1 84 ? -5.304 -2.541 6.054 1.00 87.75 84 LEU A O 1
ATOM 698 N N . SER A 1 85 ? -5.460 -0.816 4.615 1.00 85.44 85 SER A N 1
ATOM 699 C CA . SER A 1 85 ? -6.789 -0.391 5.038 1.00 85.44 85 SER A CA 1
ATOM 700 C C . SER A 1 85 ? -7.826 -1.469 4.726 1.00 85.44 85 SER A C 1
ATOM 702 O O . SER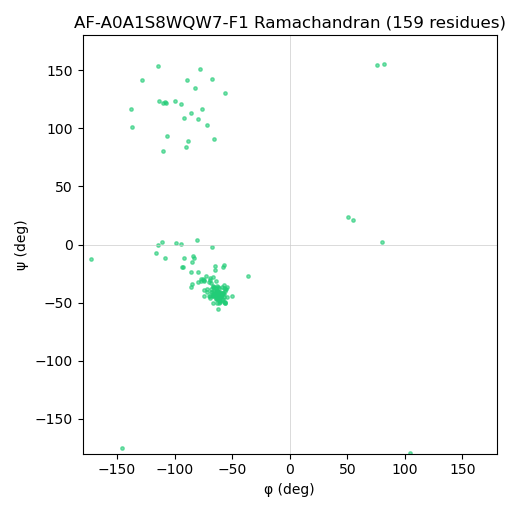 A 1 85 ? -8.562 -1.887 5.617 1.00 85.44 85 SER A O 1
ATOM 704 N N . ASN A 1 86 ? -7.812 -2.021 3.512 1.00 84.31 86 ASN A N 1
ATOM 705 C CA . ASN A 1 86 ? -8.769 -3.033 3.066 1.00 84.31 86 ASN A CA 1
ATOM 706 C C . ASN A 1 86 ? -8.632 -4.361 3.809 1.00 84.31 86 ASN A C 1
ATOM 708 O O . ASN A 1 86 ? -9.639 -5.003 4.097 1.00 84.31 86 ASN A O 1
ATOM 712 N N . LEU A 1 87 ? -7.411 -4.762 4.166 1.00 84.12 87 LEU A N 1
ATOM 713 C CA . LEU A 1 87 ? -7.167 -5.946 4.997 1.00 84.12 87 LEU A CA 1
ATOM 714 C C . LEU A 1 87 ? -7.734 -5.802 6.416 1.00 84.12 87 LEU A C 1
ATOM 716 O O . LEU A 1 87 ? -8.002 -6.802 7.079 1.00 84.12 87 LEU A O 1
ATOM 720 N N . SER A 1 88 ? -7.939 -4.567 6.874 1.00 79.56 88 SER A N 1
ATOM 721 C CA . SER A 1 88 ? -8.522 -4.272 8.185 1.00 79.56 88 SER A CA 1
ATOM 722 C C . SER A 1 88 ? -10.053 -4.273 8.173 1.00 79.56 88 SER A C 1
ATOM 724 O O . SER A 1 88 ? -10.677 -4.300 9.234 1.00 79.56 88 SER A O 1
ATOM 726 N N . VAL A 1 89 ? -10.678 -4.233 6.992 1.00 79.31 89 VAL A N 1
ATOM 727 C CA . VAL A 1 89 ? -12.133 -4.148 6.849 1.00 79.31 89 VAL A CA 1
ATOM 728 C C . VAL A 1 89 ? -12.775 -5.507 7.138 1.00 79.31 89 VAL A C 1
ATOM 730 O O . VAL A 1 89 ? -12.598 -6.472 6.395 1.00 79.31 89 VAL A O 1
ATOM 733 N N . LYS A 1 90 ? -13.594 -5.564 8.192 1.00 77.25 90 LYS A N 1
ATOM 734 C CA . LYS A 1 90 ? -14.433 -6.721 8.543 1.00 77.25 90 LYS A CA 1
ATOM 735 C C . LYS A 1 90 ? -15.924 -6.372 8.420 1.00 77.25 90 LYS A C 1
ATOM 737 O O . LY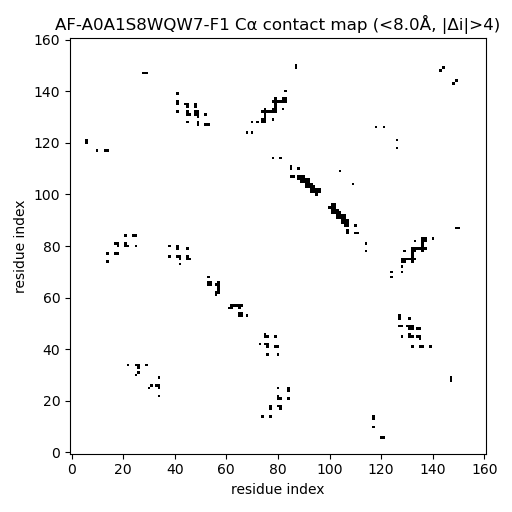S A 1 90 ? -16.316 -5.213 8.552 1.00 77.25 90 LYS A O 1
ATOM 742 N N . GLY A 1 91 ? -16.759 -7.381 8.167 1.00 80.44 91 GLY A N 1
ATOM 743 C CA . GLY A 1 91 ? -18.225 -7.267 8.130 1.00 80.44 91 GLY A CA 1
ATOM 744 C C . GLY A 1 91 ? -18.851 -7.264 6.730 1.00 80.44 91 GLY A C 1
ATOM 745 O O . GLY A 1 91 ? -18.172 -7.372 5.705 1.00 80.44 91 GLY A O 1
ATOM 746 N N . THR A 1 92 ? -20.177 -7.141 6.697 1.00 82.50 92 THR A N 1
ATOM 747 C CA . THR A 1 92 ? -21.012 -7.204 5.486 1.00 82.50 92 THR A CA 1
ATOM 748 C C . THR A 1 92 ? -21.935 -5.993 5.396 1.00 82.50 92 THR A C 1
ATOM 750 O O . THR A 1 92 ? -22.458 -5.536 6.408 1.00 82.50 92 THR A O 1
ATOM 753 N N . TRP A 1 93 ? -22.133 -5.473 4.189 1.00 78.94 93 TRP A N 1
ATOM 754 C CA . TRP A 1 93 ? -23.252 -4.591 3.866 1.00 78.94 93 TRP A CA 1
ATOM 755 C C . TRP A 1 93 ? -24.485 -5.433 3.585 1.00 78.94 93 TRP A C 1
ATOM 757 O O . TRP A 1 93 ? -24.400 -6.411 2.841 1.00 78.94 93 TRP A O 1
ATOM 767 N N . GLU A 1 94 ? -25.617 -5.043 4.155 1.00 87.69 94 GLU A N 1
ATOM 768 C CA . GLU A 1 94 ? -26.905 -5.676 3.904 1.00 87.69 94 GLU A CA 1
ATOM 769 C C . GLU A 1 94 ? -27.781 -4.719 3.095 1.00 87.69 94 GLU A C 1
ATOM 771 O O . GLU A 1 94 ? -28.038 -3.592 3.511 1.00 87.69 94 GLU A O 1
ATOM 776 N N . PHE A 1 95 ? -28.228 -5.165 1.925 1.00 82.88 95 PHE A N 1
ATOM 777 C CA . PHE A 1 95 ? -29.175 -4.444 1.085 1.00 82.88 95 PHE A CA 1
ATOM 778 C C . PHE A 1 95 ? -30.511 -5.167 1.133 1.00 82.88 95 PHE A C 1
ATOM 780 O O . PHE A 1 95 ? -30.602 -6.351 0.793 1.00 82.88 95 PHE A O 1
ATOM 787 N N . GLN A 1 96 ? -31.553 -4.457 1.547 1.00 84.44 96 GLN A N 1
ATOM 788 C CA . GLN A 1 96 ? -32.903 -4.992 1.537 1.00 84.44 96 GLN A CA 1
ATOM 789 C C . GLN A 1 96 ? -33.514 -4.763 0.155 1.00 84.44 96 GLN A C 1
ATOM 791 O O . GLN A 1 96 ? -33.725 -3.627 -0.265 1.00 84.44 96 GLN A O 1
ATOM 796 N N . LEU A 1 97 ? -33.762 -5.848 -0.578 1.00 83.56 97 LEU A N 1
ATOM 797 C CA . LEU A 1 97 ? -34.429 -5.765 -1.871 1.00 83.56 97 LEU A CA 1
ATOM 798 C C . LEU A 1 97 ? -35.934 -5.577 -1.668 1.00 83.56 97 LEU A C 1
ATOM 800 O O . LEU A 1 97 ? -36.525 -6.108 -0.727 1.00 83.56 97 LEU A O 1
ATOM 804 N N . THR A 1 98 ? -36.578 -4.910 -2.624 1.00 79.00 98 THR A N 1
ATOM 805 C CA . THR A 1 98 ? -38.040 -4.736 -2.699 1.00 79.00 98 THR A CA 1
ATOM 806 C C . THR A 1 98 ? -38.806 -6.064 -2.740 1.00 79.00 98 THR A C 1
ATOM 808 O O . THR A 1 98 ? -39.982 -6.105 -2.403 1.00 79.00 98 THR A O 1
ATOM 811 N N . THR A 1 99 ? -38.139 -7.166 -3.096 1.00 82.31 99 THR A N 1
ATOM 812 C CA . THR A 1 99 ? -38.659 -8.543 -3.033 1.00 82.31 99 THR A CA 1
ATOM 813 C C . THR A 1 99 ? -38.606 -9.174 -1.633 1.00 82.31 99 THR A C 1
ATOM 815 O O . THR A 1 99 ? -38.926 -10.350 -1.487 1.00 82.31 99 THR A O 1
ATOM 818 N N . GLY A 1 100 ? -38.182 -8.435 -0.601 1.00 81.62 100 GLY A N 1
ATOM 819 C CA . GLY A 1 100 ? -38.090 -8.911 0.786 1.00 81.62 100 GLY A CA 1
ATOM 820 C C . GLY A 1 100 ? -36.848 -9.756 1.094 1.00 81.62 100 GLY A C 1
ATOM 821 O O . GLY A 1 100 ? -36.685 -10.226 2.217 1.00 81.62 100 GLY A O 1
ATOM 822 N N . ARG A 1 101 ? -35.950 -9.953 0.121 1.00 83.44 101 ARG A N 1
ATOM 823 C CA . ARG A 1 101 ? -34.690 -10.693 0.303 1.00 83.44 101 ARG A CA 1
ATOM 824 C C . ARG A 1 101 ? -33.573 -9.754 0.759 1.00 83.44 101 ARG A C 1
ATOM 826 O O . ARG A 1 101 ? -33.462 -8.636 0.261 1.00 83.44 101 ARG A O 1
ATOM 833 N N . ILE A 1 102 ? -32.716 -10.237 1.656 1.00 85.62 102 ILE A N 1
ATOM 834 C CA . ILE A 1 102 ? -31.511 -9.522 2.093 1.00 85.62 102 ILE A CA 1
ATOM 835 C C . ILE A 1 102 ? -30.333 -9.991 1.240 1.00 85.62 102 ILE A C 1
ATOM 837 O O . ILE A 1 102 ? -30.012 -11.181 1.212 1.00 85.62 102 ILE A O 1
ATOM 841 N N . PHE A 1 103 ? -29.691 -9.059 0.541 1.00 87.81 103 PHE A N 1
ATOM 842 C CA . PHE A 1 103 ? -28.458 -9.307 -0.195 1.00 87.81 103 PHE A CA 1
ATOM 843 C C . PHE A 1 103 ? -27.263 -8.819 0.621 1.00 87.81 103 PHE A C 1
ATOM 845 O O . PHE A 1 103 ? -27.212 -7.658 1.022 1.00 87.81 103 PHE A O 1
ATOM 852 N N . ARG A 1 104 ? -26.307 -9.715 0.884 1.00 88.69 104 ARG A N 1
ATOM 853 C CA . ARG A 1 104 ? -25.137 -9.436 1.722 1.00 88.69 104 ARG A CA 1
ATOM 854 C C . ARG A 1 104 ? -23.888 -9.324 0.864 1.00 88.69 104 ARG A C 1
ATOM 856 O O . ARG A 1 104 ? -23.529 -10.285 0.189 1.00 88.69 104 ARG A O 1
ATOM 863 N N . ILE A 1 105 ? -23.204 -8.186 0.931 1.00 84.25 105 ILE A N 1
ATOM 864 C CA . ILE A 1 105 ? -21.928 -7.966 0.243 1.00 84.25 105 ILE A CA 1
ATOM 865 C C . ILE A 1 105 ? -20.826 -7.813 1.292 1.00 84.25 105 ILE A C 1
ATOM 867 O O . ILE A 1 105 ? -20.929 -6.931 2.147 1.00 84.25 105 ILE A O 1
ATOM 871 N N . PRO A 1 106 ? -19.754 -8.623 1.263 1.00 83.44 106 PRO A N 1
ATOM 872 C CA . PRO A 1 106 ? -18.606 -8.407 2.134 1.00 83.44 106 PRO A CA 1
ATOM 873 C C . PRO A 1 106 ? -18.043 -6.999 1.937 1.00 83.44 106 PRO A C 1
ATOM 875 O O . PRO A 1 106 ? -17.764 -6.593 0.810 1.00 83.44 106 PRO A O 1
ATOM 878 N N . LYS A 1 107 ? -17.821 -6.256 3.026 1.00 78.69 107 LYS A N 1
ATOM 879 C CA . LYS A 1 107 ? -17.218 -4.913 2.961 1.00 78.69 107 LYS A CA 1
ATOM 880 C C . LYS A 1 107 ? -15.848 -4.948 2.277 1.00 78.69 107 LYS A C 1
ATOM 882 O O . LYS A 1 107 ? -15.526 -4.055 1.501 1.00 78.69 107 LYS A O 1
ATOM 887 N N . ALA A 1 108 ? -15.099 -6.032 2.488 1.00 76.69 108 ALA A N 1
ATOM 888 C CA . ALA A 1 108 ? -13.849 -6.294 1.787 1.00 76.69 108 ALA A CA 1
ATOM 889 C C . ALA A 1 108 ? -14.038 -6.360 0.260 1.00 76.69 108 ALA A C 1
ATOM 891 O O . ALA A 1 108 ? -13.244 -5.780 -0.466 1.00 76.69 108 ALA A O 1
ATOM 892 N N . ALA A 1 109 ? -15.101 -6.994 -0.247 1.00 75.62 109 ALA A N 1
ATOM 893 C CA . ALA A 1 109 ? -15.332 -7.102 -1.690 1.00 75.62 109 ALA A C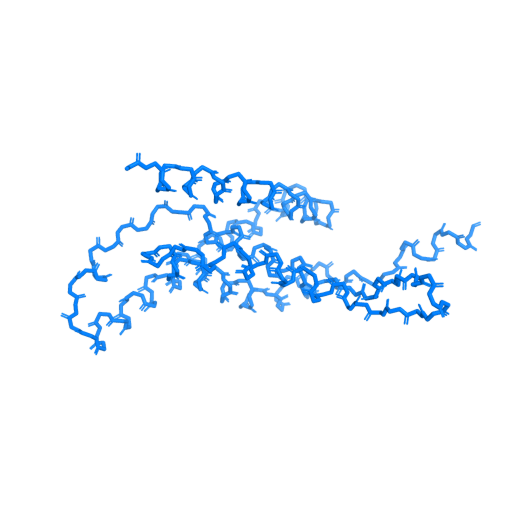A 1
ATOM 894 C C . ALA A 1 109 ? -15.532 -5.729 -2.349 1.00 75.62 109 ALA A C 1
ATOM 896 O O . ALA A 1 109 ? -15.037 -5.501 -3.446 1.00 75.62 109 ALA A O 1
ATOM 897 N N . ILE A 1 110 ? -16.197 -4.801 -1.658 1.00 74.81 110 ILE A N 1
ATOM 898 C CA . ILE A 1 110 ? -16.361 -3.417 -2.123 1.00 74.81 110 ILE A CA 1
ATOM 899 C C . ILE A 1 110 ? -15.018 -2.682 -2.082 1.00 74.81 110 ILE A C 1
ATOM 901 O O . ILE A 1 110 ? -14.629 -2.050 -3.058 1.00 74.81 110 ILE A O 1
ATOM 905 N N . ALA A 1 111 ? -14.278 -2.829 -0.982 1.00 72.25 111 ALA A N 1
ATOM 906 C CA . AL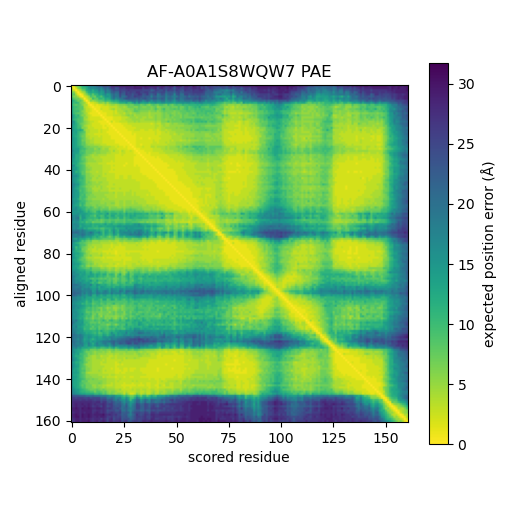A A 1 111 ? -12.991 -2.171 -0.784 1.00 72.25 111 ALA A CA 1
ATOM 907 C C . ALA A 1 111 ? -11.941 -2.605 -1.831 1.00 72.25 111 ALA A C 1
ATOM 909 O O . ALA A 1 111 ? -11.230 -1.780 -2.402 1.00 72.25 111 ALA A O 1
ATOM 910 N N . TRP A 1 112 ? -11.895 -3.902 -2.150 1.00 75.31 112 TRP A N 1
ATOM 911 C CA . TRP A 1 112 ? -11.074 -4.436 -3.237 1.00 75.31 112 TRP A CA 1
ATOM 912 C C . TRP A 1 112 ? -11.658 -4.117 -4.622 1.00 75.31 112 TRP A C 1
ATOM 914 O O . TRP A 1 112 ? -10.895 -3.927 -5.563 1.00 75.31 112 TRP A O 1
ATOM 924 N N . GLY A 1 113 ? -12.981 -4.003 -4.763 1.00 70.69 113 GLY A N 1
ATOM 925 C CA . GLY A 1 113 ? -13.642 -3.584 -6.004 1.00 70.69 113 GLY A CA 1
ATOM 926 C C . GLY A 1 113 ? -13.214 -2.188 -6.464 1.00 70.69 113 GLY A C 1
ATOM 927 O O . GLY A 1 113 ? -12.877 -2.015 -7.635 1.00 70.69 113 GLY A O 1
ATOM 928 N N . ASP A 1 114 ? -13.116 -1.230 -5.536 1.00 66.81 114 ASP A N 1
ATOM 929 C CA . ASP A 1 114 ? -12.567 0.110 -5.801 1.00 66.81 114 ASP A CA 1
ATOM 930 C C . ASP A 1 114 ? -11.131 0.035 -6.359 1.00 66.81 114 ASP A C 1
ATOM 932 O O . ASP A 1 114 ? -10.772 0.781 -7.270 1.00 66.81 114 ASP A O 1
ATOM 936 N N . LEU A 1 115 ? -10.318 -0.911 -5.870 1.00 69.62 115 LEU A N 1
ATOM 937 C CA . LEU A 1 115 ? -8.954 -1.149 -6.355 1.00 69.62 115 LEU A CA 1
ATOM 938 C C . LEU A 1 115 ? -8.939 -1.616 -7.823 1.00 69.62 115 LEU A C 1
ATOM 940 O O . LEU A 1 115 ? -8.113 -1.153 -8.608 1.00 69.62 115 LEU A O 1
ATOM 944 N N . PHE A 1 116 ? -9.844 -2.527 -8.196 1.00 67.25 116 PHE A N 1
ATOM 945 C CA . PHE A 1 116 ? -9.938 -3.075 -9.555 1.00 67.25 116 PHE A CA 1
ATOM 946 C C . PHE A 1 116 ? -10.497 -2.064 -10.561 1.00 67.25 116 PHE A C 1
ATOM 948 O O . PHE A 1 116 ? -10.006 -1.990 -11.689 1.00 67.25 116 PHE A O 1
ATOM 955 N N . LEU A 1 117 ? -11.482 -1.259 -10.154 1.00 65.75 117 LEU A N 1
ATOM 956 C CA . LEU A 1 117 ? -12.103 -0.244 -11.011 1.00 65.75 117 LEU A CA 1
ATOM 957 C C . LEU A 1 117 ? -11.115 0.852 -11.438 1.00 65.75 117 LEU A C 1
ATOM 959 O O . LEU A 1 117 ? -11.210 1.360 -12.553 1.00 65.75 117 LEU A O 1
ATOM 963 N N . ILE A 1 118 ? -10.137 1.173 -10.588 1.00 61.94 118 ILE A N 1
ATOM 964 C CA . ILE A 1 118 ? -9.088 2.161 -10.884 1.00 61.94 118 ILE A CA 1
ATOM 965 C C . ILE A 1 118 ? -8.029 1.595 -11.856 1.00 61.94 118 ILE A C 1
ATOM 967 O O . ILE A 1 118 ? -7.459 2.345 -12.642 1.00 61.94 118 ILE A O 1
ATOM 971 N N . GLN A 1 119 ? -7.784 0.280 -11.843 1.00 60.94 119 GLN A N 1
ATOM 972 C CA . GLN A 1 119 ? -6.708 -0.387 -12.601 1.00 60.94 119 GLN A CA 1
ATOM 973 C C . GLN A 1 119 ? -7.069 -0.730 -14.052 1.00 60.94 119 GLN A C 1
ATOM 975 O O . GLN A 1 119 ? -6.206 -0.738 -14.925 1.00 60.94 119 GLN A O 1
ATOM 980 N N . PHE A 1 120 ? -8.332 -1.061 -14.314 1.00 55.47 120 PHE A N 1
ATOM 981 C CA . PHE A 1 120 ? -8.751 -1.638 -15.595 1.00 55.47 120 PHE A CA 1
ATOM 982 C C . PHE A 1 120 ? -8.636 -0.719 -16.838 1.00 55.47 120 PHE A C 1
ATOM 984 O O . PHE A 1 120 ? -8.454 -1.258 -17.930 1.00 55.47 120 PHE A O 1
ATOM 991 N N . PRO A 1 121 ? -8.722 0.630 -16.754 1.00 54.06 121 PRO A N 1
ATOM 992 C CA . PRO A 1 121 ? -8.785 1.454 -17.969 1.00 54.06 121 PRO A CA 1
ATOM 993 C C . PRO A 1 121 ? -7.456 1.835 -18.651 1.00 54.06 121 PRO A C 1
ATOM 995 O O . PRO A 1 121 ? -7.522 2.410 -19.737 1.00 54.06 121 PRO A O 1
ATOM 998 N N . VAL A 1 122 ? -6.267 1.607 -18.064 1.00 52.00 122 VAL A N 1
ATOM 999 C CA . VAL A 1 122 ? -5.011 2.199 -18.594 1.00 52.00 122 VAL A CA 1
ATOM 1000 C C . VAL A 1 122 ? -3.835 1.204 -18.601 1.00 52.00 122 VAL A C 1
ATOM 1002 O O . VAL A 1 122 ? -3.206 0.996 -17.564 1.00 52.00 122 VAL A O 1
ATOM 1005 N N . PRO A 1 123 ? -3.488 0.607 -19.759 1.00 46.50 123 PRO A N 1
ATOM 1006 C CA . PRO A 1 123 ? -2.389 -0.343 -19.879 1.00 46.50 123 PRO A CA 1
ATOM 1007 C C . PRO A 1 123 ? -1.085 0.399 -20.210 1.00 46.50 123 PRO A C 1
ATOM 1009 O O . PRO A 1 123 ? -0.718 0.528 -21.374 1.00 46.50 123 PRO A O 1
ATOM 1012 N N . THR A 1 124 ? -0.390 0.927 -19.203 1.00 55.28 124 THR A N 1
ATOM 1013 C CA . THR A 1 124 ? 0.969 1.491 -19.347 1.00 55.28 124 THR A CA 1
ATOM 1014 C C . THR A 1 124 ? 1.797 1.237 -18.073 1.00 55.28 124 THR A C 1
ATOM 1016 O O . THR A 1 124 ? 1.327 0.548 -17.167 1.00 55.28 124 THR A O 1
ATOM 1019 N N . SER A 1 125 ? 3.026 1.774 -17.999 1.00 52.38 125 SER A N 1
ATOM 1020 C CA . SER A 1 125 ? 3.963 1.770 -16.845 1.00 52.38 125 SER A CA 1
ATOM 1021 C C . SER A 1 125 ? 3.304 1.907 -15.451 1.00 52.38 125 SER A C 1
ATOM 1023 O O . SER A 1 125 ? 3.781 1.348 -14.458 1.00 52.38 125 SER A O 1
ATOM 1025 N N . SER A 1 126 ? 2.134 2.552 -15.372 1.00 69.06 126 SER A N 1
ATOM 1026 C CA . SER A 1 126 ? 1.305 2.629 -14.164 1.00 69.06 126 SER A CA 1
ATOM 1027 C C . SER A 1 126 ? 0.958 1.264 -13.550 1.00 69.06 126 SER A C 1
ATOM 1029 O O . SER A 1 126 ? 0.966 1.147 -12.326 1.00 69.06 126 SER A O 1
ATOM 1031 N N . LEU A 1 127 ? 0.721 0.216 -14.351 1.00 75.81 127 LEU A N 1
ATOM 1032 C CA . LEU A 1 127 ? 0.335 -1.111 -13.854 1.00 75.81 127 LEU A CA 1
ATOM 1033 C C . LEU A 1 127 ? 1.437 -1.748 -12.999 1.00 75.81 127 LEU A C 1
ATOM 1035 O O . LEU A 1 127 ? 1.156 -2.277 -11.923 1.00 75.81 127 LEU A O 1
ATOM 1039 N N . VAL A 1 128 ? 2.695 -1.667 -13.444 1.00 79.06 128 VAL A N 1
ATOM 1040 C CA . VAL A 1 128 ? 3.831 -2.220 -12.691 1.00 79.06 128 VAL A CA 1
ATOM 1041 C C . VAL A 1 128 ? 4.015 -1.462 -11.378 1.00 79.06 128 VAL A C 1
ATOM 1043 O O . VAL A 1 128 ? 4.197 -2.075 -10.326 1.00 79.06 128 VAL A O 1
ATOM 1046 N N . GLY A 1 129 ? 3.886 -0.132 -11.411 1.00 78.94 129 GLY A N 1
ATOM 1047 C CA . GLY A 1 129 ? 3.871 0.704 -10.208 1.00 78.94 129 GLY A CA 1
ATOM 1048 C C . GLY A 1 129 ? 2.759 0.328 -9.228 1.00 78.94 129 GLY A C 1
ATOM 1049 O O . GLY A 1 129 ? 2.990 0.245 -8.020 1.00 78.94 129 GLY A O 1
ATOM 1050 N N . HIS A 1 130 ? 1.558 0.035 -9.723 1.00 83.56 130 HIS A N 1
ATOM 1051 C CA . HIS A 1 130 ? 0.457 -0.360 -8.854 1.00 83.56 130 HIS A CA 1
ATOM 1052 C C . HIS A 1 130 ? 0.634 -1.768 -8.273 1.00 83.56 130 HIS A C 1
ATOM 1054 O O . HIS A 1 130 ? 0.377 -1.967 -7.087 1.00 83.56 130 HIS A O 1
ATOM 1060 N N . LEU A 1 131 ? 1.105 -2.735 -9.069 1.00 84.88 131 LEU A N 1
ATOM 1061 C CA . LEU A 1 131 ? 1.430 -4.084 -8.590 1.00 84.88 131 LEU A CA 1
ATOM 1062 C C . LEU A 1 131 ? 2.503 -4.033 -7.500 1.00 84.88 131 LEU A C 1
ATOM 1064 O O . LEU A 1 131 ? 2.344 -4.649 -6.445 1.00 84.88 131 LEU A O 1
ATOM 1068 N N . ALA A 1 132 ? 3.551 -3.234 -7.709 1.00 88.06 132 ALA A N 1
ATOM 1069 C CA . ALA A 1 132 ? 4.564 -2.968 -6.697 1.00 88.06 132 ALA A CA 1
ATOM 1070 C C . ALA A 1 132 ? 3.963 -2.381 -5.410 1.00 88.06 132 ALA A C 1
ATOM 1072 O O . ALA A 1 132 ? 4.312 -2.821 -4.315 1.00 88.06 132 ALA A O 1
ATOM 1073 N N . GLY A 1 133 ? 3.018 -1.441 -5.525 1.00 88.50 133 GLY A N 1
ATOM 1074 C CA . GLY A 1 133 ? 2.273 -0.899 -4.387 1.00 88.50 133 GLY A CA 1
ATOM 1075 C C . GLY A 1 133 ? 1.461 -1.959 -3.637 1.00 88.50 133 GLY A C 1
ATOM 1076 O O . GLY A 1 133 ? 1.539 -2.048 -2.410 1.00 88.50 133 GLY A O 1
ATOM 1077 N N . VAL A 1 134 ? 0.740 -2.823 -4.357 1.00 88.69 134 VAL A N 1
ATOM 1078 C CA . VAL A 1 134 ? -0.032 -3.924 -3.757 1.00 88.69 134 VAL A CA 1
ATOM 1079 C C . VAL A 1 134 ? 0.886 -4.877 -2.990 1.00 88.69 134 VAL A C 1
ATOM 1081 O O . VAL A 1 134 ? 0.640 -5.165 -1.816 1.00 88.69 134 VAL A O 1
ATOM 1084 N N . PHE A 1 135 ? 1.986 -5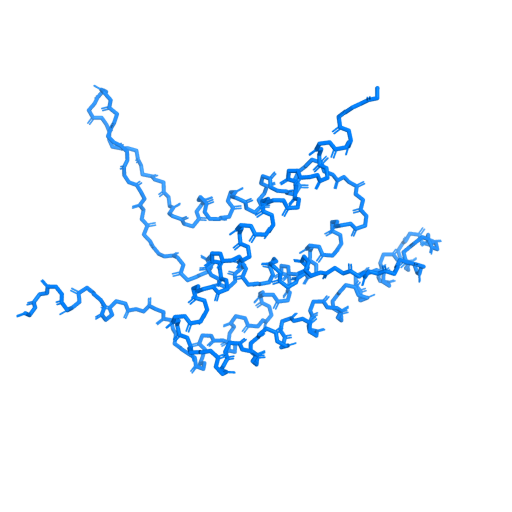.315 -3.607 1.00 90.44 135 PHE A N 1
ATOM 1085 C CA . PHE A 1 135 ? 2.967 -6.174 -2.944 1.00 90.44 135 PHE A CA 1
ATOM 1086 C C . PHE A 1 135 ? 3.643 -5.483 -1.759 1.00 90.44 135 PHE A C 1
ATOM 1088 O O . PHE A 1 135 ? 3.886 -6.128 -0.739 1.00 90.44 135 PHE A O 1
ATOM 1095 N N . ALA A 1 136 ? 3.897 -4.174 -1.835 1.00 91.94 136 ALA A N 1
ATOM 1096 C CA . ALA A 1 136 ? 4.460 -3.416 -0.723 1.00 91.94 136 ALA A CA 1
ATOM 1097 C C . ALA A 1 136 ? 3.527 -3.446 0.494 1.00 91.94 136 ALA A C 1
ATOM 1099 O O . ALA A 1 136 ? 3.982 -3.783 1.592 1.00 91.94 136 ALA A O 1
ATOM 1100 N N . GLY A 1 137 ? 2.230 -3.182 0.293 1.00 90.12 137 GLY A N 1
ATOM 1101 C CA . GLY A 1 137 ? 1.206 -3.273 1.337 1.00 90.12 137 GLY A CA 1
ATOM 1102 C C . GLY A 1 137 ? 1.117 -4.677 1.942 1.00 90.12 137 GLY A C 1
ATOM 1103 O O . GLY A 1 137 ? 1.206 -4.831 3.162 1.00 90.12 137 GLY A O 1
ATOM 1104 N N . LEU A 1 138 ? 1.061 -5.714 1.099 1.00 90.00 138 LEU A N 1
ATOM 1105 C CA . LEU A 1 138 ? 1.050 -7.115 1.542 1.00 90.00 138 LEU A CA 1
ATOM 1106 C C . LEU A 1 138 ? 2.322 -7.502 2.311 1.00 90.00 138 LEU A C 1
ATOM 1108 O O . LEU A 1 138 ? 2.246 -8.238 3.292 1.00 90.00 138 LEU A O 1
ATOM 1112 N N . SER A 1 139 ? 3.490 -6.999 1.907 1.00 92.19 139 SER A N 1
ATOM 1113 C CA . SER A 1 139 ? 4.757 -7.279 2.592 1.00 92.19 139 SER A CA 1
ATOM 1114 C C . SER A 1 139 ? 4.837 -6.620 3.973 1.00 92.19 139 SER A C 1
ATOM 1116 O O . SER A 1 139 ? 5.490 -7.143 4.875 1.00 92.19 139 SER A O 1
ATOM 1118 N N . TYR A 1 140 ? 4.182 -5.468 4.147 1.00 92.00 140 TYR A N 1
ATOM 1119 C CA . TYR A 1 140 ? 4.250 -4.679 5.375 1.00 92.00 140 TYR A CA 1
ATOM 1120 C C . TYR A 1 140 ? 3.121 -4.998 6.364 1.00 92.00 140 TYR A C 1
ATOM 1122 O O . TYR A 1 140 ? 3.279 -4.746 7.559 1.00 92.00 140 TYR A O 1
ATOM 1130 N N . GLN A 1 141 ? 2.022 -5.609 5.907 1.00 90.25 141 GLN A N 1
ATOM 1131 C CA . GLN A 1 141 ? 0.823 -5.876 6.712 1.00 90.25 141 GLN A CA 1
ATOM 1132 C C . GLN A 1 141 ? 1.124 -6.553 8.058 1.00 90.25 141 GLN A C 1
ATOM 1134 O O . GLN A 1 141 ? 0.622 -6.127 9.092 1.00 90.25 141 GLN A O 1
ATOM 1139 N N . SER A 1 142 ? 1.993 -7.569 8.074 1.00 87.06 142 SER A N 1
ATOM 1140 C CA . SER A 1 142 ? 2.300 -8.325 9.292 1.00 87.06 142 SER A CA 1
ATOM 1141 C C . SER A 1 142 ? 3.029 -7.450 10.311 1.00 87.06 142 SER A C 1
ATOM 1143 O O . SER A 1 142 ? 2.678 -7.424 11.489 1.00 87.06 142 SER A O 1
ATOM 1145 N N . THR A 1 143 ? 4.001 -6.655 9.851 1.00 89.31 143 THR A N 1
ATOM 1146 C CA . THR A 1 143 ? 4.703 -5.684 10.698 1.00 89.31 143 THR A CA 1
ATOM 1147 C C . THR A 1 143 ? 3.755 -4.608 11.216 1.00 89.31 143 THR A C 1
ATOM 1149 O O . THR A 1 143 ? 3.817 -4.263 12.395 1.00 89.31 143 THR A O 1
ATOM 1152 N N . PHE A 1 144 ? 2.870 -4.104 10.355 1.00 88.88 144 PHE A N 1
ATOM 1153 C CA . PHE A 1 144 ? 1.890 -3.086 10.708 1.00 88.88 144 PHE A CA 1
ATOM 1154 C C . PHE A 1 144 ? 0.925 -3.586 11.790 1.00 88.88 144 PHE A C 1
ATOM 1156 O O . PHE A 1 144 ? 0.871 -3.006 12.872 1.00 88.88 144 PHE A O 1
ATOM 1163 N N . PHE A 1 145 ? 0.246 -4.712 11.559 1.00 86.62 145 PHE A N 1
ATOM 1164 C CA . PHE A 1 145 ? -0.725 -5.264 12.507 1.00 86.62 145 PHE A CA 1
ATOM 1165 C C . PHE A 1 145 ? -0.089 -5.800 13.788 1.00 86.62 145 PHE A C 1
ATOM 1167 O O . PHE A 1 145 ? -0.712 -5.742 14.842 1.00 86.62 145 PHE A O 1
ATOM 1174 N N . LYS A 1 146 ? 1.164 -6.267 13.750 1.00 87.00 146 LYS A N 1
ATOM 1175 C CA . LYS A 1 146 ? 1.894 -6.628 14.974 1.00 87.00 146 LYS A CA 1
ATOM 1176 C C . LYS A 1 146 ? 2.194 -5.407 15.846 1.00 87.00 146 LYS A C 1
ATOM 1178 O O . LYS A 1 146 ? 2.206 -5.522 17.067 1.00 87.00 146 LYS A O 1
ATOM 1183 N N . ARG A 1 147 ? 2.490 -4.260 15.229 1.00 86.75 147 ARG A N 1
ATOM 1184 C CA . ARG A 1 147 ? 2.900 -3.042 15.940 1.00 86.75 147 ARG A CA 1
ATOM 1185 C C . ARG A 1 147 ? 1.720 -2.197 16.411 1.00 86.75 147 ARG A C 1
ATOM 1187 O O . ARG A 1 147 ? 1.814 -1.593 17.472 1.00 86.75 147 ARG A O 1
ATOM 1194 N N . TYR A 1 148 ? 0.656 -2.143 15.619 1.00 83.62 148 TYR A N 1
ATOM 1195 C CA . TYR A 1 148 ? -0.491 -1.264 15.850 1.00 83.62 148 TYR A CA 1
ATOM 1196 C C . TYR A 1 148 ? -1.789 -2.023 16.167 1.00 83.62 148 TYR A C 1
ATOM 1198 O O . TYR A 1 148 ? -2.805 -1.397 16.443 1.00 83.62 148 TYR A O 1
ATOM 1206 N N . GLY A 1 149 ? -1.737 -3.359 16.184 1.00 69.19 149 GLY A N 1
ATOM 1207 C CA . GLY A 1 149 ? -2.880 -4.234 16.433 1.00 69.19 149 GLY A CA 1
ATOM 1208 C C . GLY A 1 149 ? -3.825 -4.344 15.227 1.00 69.19 149 GLY A C 1
ATOM 1209 O O . GLY A 1 149 ? -3.881 -3.446 14.384 1.00 69.19 149 GLY A O 1
ATOM 1210 N N . PRO A 1 150 ? -4.586 -5.444 15.094 1.00 58.88 150 PRO A N 1
ATOM 1211 C CA . PRO A 1 150 ? -5.809 -5.418 14.306 1.00 58.88 150 PRO A CA 1
ATOM 1212 C C . PRO A 1 150 ? -6.834 -4.518 15.009 1.00 58.88 150 PRO A C 1
ATOM 1214 O O . PRO A 1 150 ? -6.956 -4.555 16.233 1.00 58.88 150 PRO A O 1
ATOM 1217 N N . ILE A 1 151 ? -7.611 -3.754 14.238 1.00 58.16 151 ILE A N 1
ATOM 1218 C CA . ILE A 1 151 ? -8.806 -3.077 14.754 1.00 58.16 151 ILE A CA 1
ATOM 1219 C C . ILE A 1 151 ? -9.807 -4.173 15.140 1.00 58.16 151 ILE A C 1
ATOM 1221 O O . ILE A 1 151 ? -10.582 -4.654 14.314 1.00 58.16 151 ILE A O 1
ATOM 1225 N N . GLN A 1 152 ? -9.754 -4.624 16.386 1.00 48.25 152 GLN A N 1
ATOM 1226 C CA . GLN A 1 152 ? -10.794 -5.435 16.993 1.00 48.25 152 GLN A CA 1
ATOM 1227 C C . GLN A 1 152 ? -11.533 -4.528 17.985 1.00 48.25 152 GLN A C 1
ATOM 1229 O O . GLN A 1 152 ? -11.087 -4.332 19.103 1.00 48.25 152 GLN A O 1
ATOM 1234 N N . GLN A 1 153 ? -12.622 -3.917 17.510 1.00 45.69 153 GLN A N 1
ATOM 1235 C CA . GLN A 1 153 ? -13.871 -3.688 18.257 1.00 45.69 153 GLN A CA 1
ATOM 1236 C C . GLN A 1 153 ? -13.851 -3.035 19.659 1.00 45.69 153 GLN A C 1
ATOM 1238 O O . GLN A 1 153 ? -14.857 -3.113 20.351 1.00 45.69 153 GLN A O 1
ATOM 1243 N N . ASP A 1 154 ? -12.850 -2.247 20.049 1.00 38.56 154 ASP A N 1
ATOM 1244 C CA . ASP A 1 154 ? -13.004 -1.371 21.236 1.00 38.56 154 ASP A CA 1
ATOM 1245 C C . ASP A 1 154 ? -14.025 -0.226 21.029 1.00 38.56 154 ASP A C 1
ATOM 1247 O O . ASP A 1 154 ? -14.301 0.543 21.948 1.00 38.56 154 ASP A O 1
ATOM 1251 N N . MET A 1 155 ? -14.609 -0.108 19.832 1.00 42.81 155 MET A N 1
ATOM 1252 C CA . MET A 1 155 ? -15.723 0.805 19.540 1.00 42.81 155 MET A CA 1
ATOM 1253 C C . MET A 1 155 ? -17.097 0.137 19.702 1.00 42.81 155 MET A C 1
ATOM 1255 O O . MET A 1 155 ? -18.075 0.847 19.873 1.00 42.81 155 MET A O 1
ATOM 1259 N N . GLU A 1 156 ? -17.184 -1.199 19.681 1.00 41.34 156 GLU A N 1
ATOM 1260 C CA . GLU A 1 156 ? -18.460 -1.911 19.883 1.00 41.34 156 GLU A CA 1
ATOM 1261 C C . GLU A 1 156 ? -18.751 -2.130 21.376 1.00 41.34 156 GLU A C 1
ATOM 1263 O O . GLU A 1 156 ? -19.906 -2.176 21.774 1.00 41.34 156 GLU A O 1
ATOM 1268 N N . ASN A 1 157 ? -17.710 -2.138 22.220 1.00 39.91 157 ASN A N 1
ATOM 1269 C CA . ASN A 1 157 ? -17.850 -2.169 23.681 1.00 39.91 157 ASN A CA 1
ATOM 1270 C C . ASN A 1 157 ? -18.092 -0.782 24.315 1.00 39.91 157 ASN A C 1
ATOM 1272 O O . ASN A 1 157 ? -18.411 -0.707 25.494 1.00 39.91 157 ASN A O 1
ATOM 1276 N N . ARG A 1 158 ? -17.926 0.323 23.569 1.00 45.06 158 ARG A N 1
ATOM 1277 C CA . ARG A 1 158 ? -18.176 1.695 24.073 1.00 45.06 158 ARG A CA 1
ATOM 1278 C C . ARG A 1 158 ? -19.594 2.203 23.831 1.00 45.06 158 ARG A C 1
ATOM 1280 O O . ARG A 1 158 ? -19.948 3.245 24.363 1.00 45.06 158 ARG A O 1
ATOM 1287 N N . GLU A 1 159 ? -20.381 1.503 23.020 1.00 47.88 159 GLU A N 1
ATOM 1288 C CA . GLU A 1 159 ? -21.815 1.780 22.848 1.00 47.88 159 GLU A CA 1
ATOM 1289 C C . GLU A 1 159 ? -22.685 0.909 23.776 1.00 47.88 159 GLU A C 1
ATOM 1291 O O . GLU A 1 159 ? -23.910 1.016 23.757 1.00 47.88 159 GLU A O 1
ATOM 1296 N N . SER A 1 160 ? -22.055 0.060 24.598 1.00 49.34 160 SER A N 1
ATOM 1297 C CA . SER A 1 160 ? -22.703 -0.828 25.572 1.00 49.34 160 SER A CA 1
ATOM 1298 C C . SER A 1 160 ? -22.454 -0.463 27.045 1.00 49.34 160 SER A C 1
ATOM 1300 O O . SER A 1 160 ? -22.956 -1.182 27.908 1.00 49.34 160 SER A O 1
ATOM 1302 N N . ASP A 1 161 ? -21.731 0.629 27.319 1.00 40.22 161 ASP A N 1
ATOM 1303 C CA . ASP A 1 161 ? -21.488 1.207 28.657 1.00 40.22 161 ASP A CA 1
ATOM 1304 C C . ASP A 1 161 ? -22.128 2.603 28.768 1.00 40.22 161 ASP A C 1
ATOM 1306 O O . ASP A 1 161 ? -22.634 2.943 29.864 1.00 40.22 161 ASP A O 1
#

Radius of gyration: 18.43 Å; Cα contacts (8 Å, |Δi|>4): 151; chains: 1; bounding box: 54×26×58 Å